Protein AF-F2UM99-F1 (afdb_monomer_lite)

InterPro domains:
  IPR019345 ARMET, C-terminal [PF10208] (37-73)
  IPR036361 SAP domain superfamily [G3DSA:1.10.720.30] (33-81)
  IPR036361 SAP domain superfamily [SSF68906] (34-75)

Radius of gyration: 34.89 Å; chains: 1; bounding box: 72×60×113 Å

Sequence (171 aa):
MMMLRLGAVACLVLVALLGAAAPAHGDAQAVRQLTREDLSHKRVSELRRFLEERGADCLGCVEKTHFVDRALEVQSWPLKPSTPKPKPSKQGDPDIDEMLKAFQQDQERKKKMHDMLRKQGINLGDQDDAQAKILESLQKMRKRPAKQDDSDSADRDRGSEDHEQHKHEEL

Structure (mmCIF, N/CA/C/O backbone):
data_AF-F2UM99-F1
#
_entry.id   AF-F2UM99-F1
#
loop_
_atom_site.group_PDB
_atom_site.id
_atom_site.type_symbol
_atom_site.label_atom_id
_atom_site.label_alt_id
_atom_site.label_comp_id
_atom_site.label_asym_id
_atom_site.label_entity_id
_atom_site.label_seq_id
_atom_site.pdbx_PDB_ins_code
_atom_site.Cartn_x
_atom_site.Cartn_y
_atom_site.Cartn_z
_atom_site.occupancy
_atom_site.B_iso_or_equiv
_atom_site.auth_seq_id
_atom_site.auth_comp_id
_atom_site.auth_asym_id
_atom_site.auth_atom_id
_atom_site.pdbx_PDB_model_num
ATOM 1 N N . MET A 1 1 ? 4.696 -31.529 76.237 1.00 41.78 1 MET A N 1
ATOM 2 C CA . MET A 1 1 ? 4.322 -32.060 74.909 1.00 41.78 1 MET A CA 1
ATOM 3 C C . MET A 1 1 ? 4.068 -30.878 73.989 1.00 41.78 1 MET A C 1
ATOM 5 O O . MET A 1 1 ? 3.135 -30.122 74.209 1.00 41.78 1 MET A O 1
ATOM 9 N N . MET A 1 2 ? 5.012 -30.647 73.078 1.00 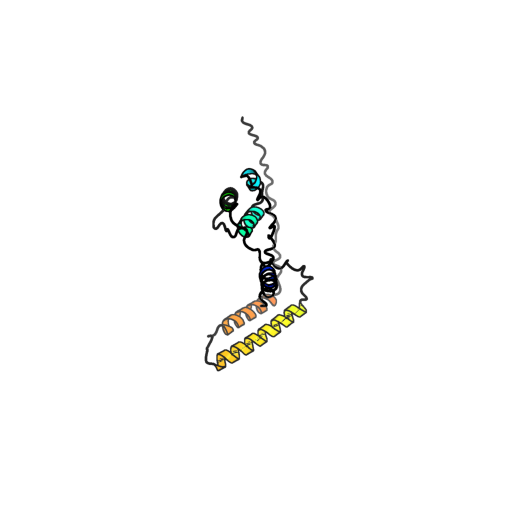46.59 2 MET A N 1
ATOM 10 C CA . MET A 1 2 ? 5.122 -29.478 72.207 1.00 46.59 2 MET A CA 1
ATOM 11 C C . MET A 1 2 ? 4.521 -29.801 70.840 1.00 46.59 2 MET A C 1
ATOM 13 O O . MET A 1 2 ? 5.120 -30.571 70.102 1.00 46.59 2 MET A O 1
ATOM 17 N N . MET A 1 3 ? 3.385 -29.210 70.480 1.00 51.88 3 MET A N 1
ATOM 18 C CA . MET A 1 3 ? 2.907 -29.187 69.093 1.00 51.88 3 MET A CA 1
ATOM 19 C C . MET A 1 3 ? 2.074 -27.934 68.877 1.00 51.88 3 MET A C 1
ATOM 21 O O . MET A 1 3 ? 0.877 -27.986 69.106 1.00 51.88 3 MET A O 1
ATOM 25 N N . LEU A 1 4 ? 2.689 -26.807 68.487 1.00 52.41 4 LEU A N 1
ATOM 26 C CA . LEU A 1 4 ? 1.930 -25.688 67.904 1.00 52.41 4 LEU A CA 1
ATOM 27 C C . LEU A 1 4 ? 2.785 -24.593 67.232 1.00 52.41 4 LEU A C 1
ATOM 29 O O . LEU A 1 4 ? 2.508 -23.419 67.435 1.00 52.41 4 LEU A O 1
ATOM 33 N N . ARG A 1 5 ? 3.839 -24.896 66.457 1.00 52.38 5 ARG A N 1
ATOM 34 C CA . ARG A 1 5 ? 4.587 -23.839 65.726 1.00 52.38 5 ARG A CA 1
ATOM 35 C C . ARG A 1 5 ? 5.180 -24.302 64.392 1.00 52.38 5 ARG A C 1
ATOM 37 O O . ARG A 1 5 ? 6.389 -24.279 64.227 1.00 52.38 5 ARG A O 1
ATOM 44 N N . LEU A 1 6 ? 4.349 -24.717 63.433 1.00 50.31 6 LEU A N 1
ATOM 45 C CA . LEU A 1 6 ? 4.807 -24.965 62.049 1.00 50.31 6 LEU A CA 1
ATOM 46 C C . LEU A 1 6 ? 3.778 -24.599 60.957 1.00 50.31 6 LEU A C 1
ATOM 48 O O . LEU A 1 6 ? 3.921 -25.010 59.813 1.00 50.31 6 LEU A O 1
ATOM 52 N N . GLY A 1 7 ? 2.745 -23.809 61.277 1.00 49.72 7 GLY A N 1
ATOM 53 C CA . GLY A 1 7 ? 1.610 -23.575 60.368 1.00 49.72 7 GLY A CA 1
ATOM 54 C C . GLY A 1 7 ? 1.523 -22.205 59.683 1.00 49.72 7 GLY A C 1
ATOM 55 O O . GLY A 1 7 ? 0.557 -21.977 58.969 1.00 49.72 7 GLY A O 1
ATOM 56 N N . ALA A 1 8 ? 2.461 -21.275 59.903 1.00 53.16 8 ALA A N 1
ATOM 57 C CA . ALA A 1 8 ? 2.268 -19.871 59.492 1.00 53.16 8 ALA A CA 1
ATOM 58 C C . ALA A 1 8 ? 3.142 -19.395 58.315 1.00 53.16 8 ALA A C 1
ATOM 60 O O . ALA A 1 8 ? 2.858 -18.353 57.734 1.00 53.16 8 ALA A O 1
ATOM 61 N N . VAL A 1 9 ? 4.189 -20.136 57.933 1.00 52.88 9 VAL A N 1
ATOM 62 C CA . VAL A 1 9 ? 5.165 -19.658 56.926 1.00 52.88 9 VAL A CA 1
ATOM 63 C C . VAL A 1 9 ? 4.833 -20.140 55.506 1.00 52.88 9 VAL A C 1
ATOM 65 O O . VAL A 1 9 ? 5.148 -19.462 54.534 1.00 52.88 9 VAL A O 1
ATOM 68 N N . ALA A 1 10 ? 4.110 -21.255 55.363 1.00 50.47 10 ALA A N 1
ATOM 69 C CA . ALA A 1 10 ? 3.767 -21.817 54.053 1.00 50.47 10 ALA A CA 1
ATOM 70 C C . ALA A 1 10 ? 2.683 -21.024 53.289 1.00 50.47 10 ALA A C 1
ATOM 72 O O . ALA A 1 10 ? 2.597 -21.131 52.070 1.00 50.47 10 ALA A O 1
ATOM 73 N N . CYS A 1 11 ? 1.886 -20.192 53.972 1.00 46.53 11 CYS A N 1
ATOM 74 C CA . CYS A 1 11 ? 0.812 -19.424 53.329 1.00 46.53 11 CYS A CA 1
ATOM 75 C C . CYS A 1 11 ? 1.294 -18.115 52.674 1.00 46.53 11 CYS A C 1
ATOM 77 O O . CYS A 1 11 ? 0.636 -17.608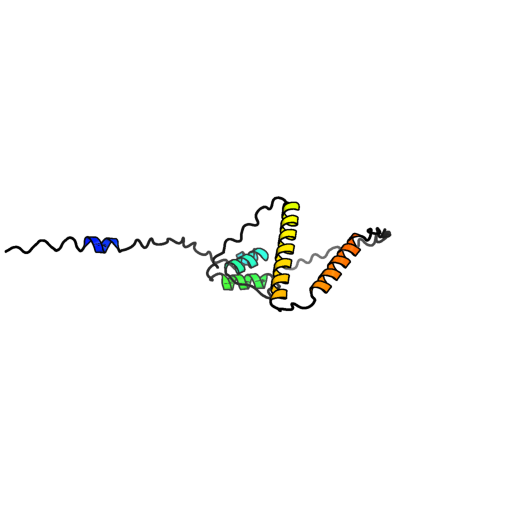 51.771 1.00 46.53 11 CYS A O 1
ATOM 79 N N . LEU A 1 12 ? 2.449 -17.570 53.080 1.00 50.06 12 LEU A N 1
ATOM 80 C CA . LEU A 1 12 ? 2.945 -16.290 52.549 1.00 50.06 12 LEU A CA 1
ATOM 81 C C . LEU A 1 12 ? 3.691 -16.422 51.213 1.00 50.06 12 LEU A C 1
ATOM 83 O O . LEU A 1 12 ? 3.753 -15.459 50.457 1.00 50.06 12 LEU A O 1
ATOM 87 N N . VAL A 1 13 ? 4.203 -17.610 50.877 1.00 53.62 13 VAL A N 1
ATOM 88 C CA . VAL A 1 13 ? 4.899 -17.840 49.595 1.00 53.62 13 VAL A CA 1
ATOM 89 C C . VAL A 1 13 ? 3.910 -18.091 48.446 1.00 53.62 13 VAL A C 1
ATOM 91 O O . VAL A 1 13 ? 4.203 -17.772 47.298 1.00 53.62 13 VAL A O 1
ATOM 94 N N . LEU A 1 14 ? 2.701 -18.581 48.741 1.00 50.09 14 LEU A N 1
ATOM 95 C CA . LEU A 1 14 ? 1.689 -18.891 47.722 1.00 50.09 14 LEU A CA 1
ATOM 96 C C . LEU A 1 14 ? 0.949 -17.647 47.193 1.00 50.09 14 LEU A C 1
ATOM 98 O O . LEU A 1 14 ? 0.440 -17.667 46.077 1.00 50.09 14 LEU A O 1
ATOM 102 N N . VAL A 1 15 ? 0.945 -16.538 47.943 1.00 53.53 15 VAL A N 1
ATOM 103 C CA . VAL A 1 15 ? 0.308 -15.271 47.525 1.00 53.53 15 VAL A CA 1
ATOM 104 C C . VAL A 1 15 ? 1.204 -14.459 46.574 1.00 53.53 15 VAL A C 1
ATOM 106 O O . VAL A 1 15 ? 0.697 -13.682 45.772 1.00 53.53 15 VAL A O 1
ATOM 109 N N . ALA A 1 16 ? 2.523 -14.683 46.575 1.00 54.50 16 ALA A N 1
ATOM 110 C CA . ALA A 1 16 ? 3.462 -13.960 45.708 1.00 54.50 16 ALA A CA 1
ATOM 111 C C . ALA A 1 16 ? 3.490 -14.454 44.244 1.00 54.50 16 ALA A C 1
ATOM 113 O O . ALA A 1 16 ? 4.086 -13.800 43.391 1.00 54.50 16 ALA A O 1
ATOM 114 N N . LEU A 1 17 ? 2.845 -15.589 43.939 1.00 52.81 17 LEU A N 1
ATOM 115 C CA . LEU A 1 17 ? 2.733 -16.149 42.583 1.00 52.81 17 LEU A CA 1
ATOM 116 C C . LEU A 1 17 ? 1.369 -15.902 41.920 1.00 52.81 17 LEU A C 1
ATOM 118 O O . LEU A 1 17 ? 1.183 -16.281 40.763 1.00 52.81 17 LEU A O 1
ATOM 122 N N . LEU A 1 18 ? 0.435 -15.213 42.591 1.00 53.81 18 LEU A N 1
ATOM 123 C CA . LEU A 1 18 ? -0.700 -14.588 41.908 1.00 53.81 18 LEU A CA 1
ATOM 124 C C . LEU A 1 18 ? -0.185 -13.325 41.217 1.00 53.81 18 LEU A C 1
ATOM 126 O O . LEU A 1 18 ? -0.291 -12.204 41.711 1.00 53.81 18 LEU A O 1
ATOM 130 N N . GLY A 1 19 ? 0.464 -13.569 40.079 1.00 54.94 19 GLY A N 1
ATOM 131 C CA . GLY A 1 19 ? 0.970 -12.553 39.184 1.00 54.94 19 GLY A CA 1
ATOM 132 C C . GLY A 1 19 ? -0.112 -11.527 38.890 1.00 54.94 19 GLY A C 1
ATOM 133 O O . GLY A 1 19 ? -1.266 -11.865 38.622 1.00 54.94 19 GLY A O 1
ATOM 134 N N . ALA A 1 20 ? 0.300 -10.267 38.956 1.00 54.06 20 ALA A N 1
ATOM 135 C CA . ALA A 1 20 ? -0.460 -9.121 38.514 1.00 54.06 20 ALA A CA 1
ATOM 136 C C . ALA A 1 20 ? -0.878 -9.317 37.047 1.00 54.06 20 ALA A C 1
ATOM 138 O O . ALA A 1 20 ? -0.179 -8.913 36.120 1.00 54.06 20 ALA A O 1
ATOM 139 N N . ALA A 1 21 ? -2.040 -9.933 36.834 1.00 53.41 21 ALA A N 1
ATOM 140 C CA . ALA A 1 21 ? -2.829 -9.738 35.637 1.00 53.41 21 ALA A CA 1
ATOM 141 C C . ALA A 1 21 ? -3.321 -8.294 35.707 1.00 53.41 21 ALA A C 1
ATOM 143 O O . ALA A 1 21 ? -4.417 -8.015 36.186 1.00 53.41 21 ALA A O 1
ATOM 144 N N . ALA A 1 22 ? -2.448 -7.359 35.323 1.00 54.03 22 ALA A N 1
ATOM 145 C CA . ALA A 1 22 ? -2.860 -6.000 35.053 1.00 54.03 22 ALA A CA 1
ATOM 146 C C . ALA A 1 22 ? -4.000 -6.113 34.033 1.00 54.03 22 ALA A C 1
ATOM 148 O O . ALA A 1 22 ? -3.763 -6.647 32.944 1.00 54.03 22 ALA A O 1
ATOM 149 N N . PRO A 1 23 ? -5.236 -5.697 34.365 1.00 47.97 23 PRO A N 1
ATOM 150 C CA . PRO A 1 23 ? -6.252 -5.537 33.350 1.00 47.97 23 PRO A CA 1
ATOM 151 C C . PRO A 1 23 ? -5.663 -4.530 32.374 1.00 47.97 23 PRO A C 1
ATOM 153 O O . PRO A 1 23 ? -5.497 -3.350 32.701 1.00 47.97 23 PRO A O 1
ATOM 156 N N . ALA A 1 24 ? -5.267 -5.023 31.202 1.00 55.34 24 ALA A N 1
ATOM 157 C CA . ALA A 1 24 ? -5.089 -4.188 30.043 1.00 55.34 24 ALA A CA 1
ATOM 158 C C . ALA A 1 24 ? -6.451 -3.527 29.854 1.00 55.34 24 ALA A C 1
ATOM 160 O O . ALA A 1 24 ? -7.366 -4.108 29.273 1.00 55.34 24 ALA A O 1
ATOM 161 N N . HIS A 1 25 ? -6.596 -2.335 30.429 1.00 46.44 25 HIS A N 1
ATOM 162 C CA . HIS A 1 25 ? -7.583 -1.357 30.033 1.00 46.44 25 HIS A CA 1
ATOM 163 C C . HIS A 1 25 ? -7.163 -0.974 28.617 1.00 46.44 25 HIS A C 1
ATOM 165 O O . HIS A 1 25 ? -6.560 0.066 28.385 1.00 46.44 25 HIS A O 1
ATOM 171 N N . GLY A 1 26 ? -7.363 -1.902 27.678 1.00 51.84 26 GLY A N 1
ATOM 172 C CA . GLY A 1 26 ? -7.479 -1.553 26.289 1.00 51.84 26 GLY A CA 1
ATOM 173 C C . GLY A 1 26 ? -8.649 -0.606 26.298 1.00 51.84 26 GLY A C 1
ATOM 174 O O . GLY A 1 26 ? -9.764 -1.037 26.594 1.00 51.84 26 GLY A O 1
ATOM 175 N N . ASP A 1 27 ? -8.351 0.679 26.126 1.00 49.66 27 ASP A N 1
ATOM 176 C CA . ASP A 1 27 ? -9.337 1.701 25.868 1.00 49.66 27 ASP A CA 1
ATOM 177 C C . ASP A 1 27 ? -10.286 1.104 24.842 1.00 49.66 27 ASP A C 1
ATOM 179 O O . ASP A 1 27 ? -9.952 0.967 23.661 1.00 49.66 27 ASP A O 1
ATOM 183 N N . ALA A 1 28 ? -11.446 0.655 25.319 1.00 53.47 28 ALA A N 1
ATOM 184 C CA . ALA A 1 28 ? -12.551 0.276 24.482 1.00 53.47 28 ALA A CA 1
ATOM 185 C C . ALA A 1 28 ? -13.015 1.601 23.889 1.00 53.47 28 ALA A C 1
ATOM 187 O O . ALA A 1 28 ? -13.979 2.209 24.351 1.00 53.47 28 ALA A O 1
ATOM 188 N N . GLN A 1 29 ? -12.255 2.104 22.910 1.00 56.78 29 GLN A N 1
ATOM 189 C CA . GLN A 1 29 ? -12.719 3.096 21.975 1.00 56.78 29 GLN A CA 1
ATOM 190 C C . GLN A 1 29 ? -13.986 2.479 21.427 1.00 56.78 29 GLN A C 1
ATOM 192 O O . GLN A 1 29 ? -13.928 1.532 20.643 1.00 56.78 29 GLN A O 1
ATOM 197 N N . ALA A 1 30 ? -15.122 2.952 21.939 1.00 62.91 30 ALA A N 1
ATOM 198 C CA . ALA A 1 30 ? -16.424 2.617 21.420 1.00 62.91 30 ALA A CA 1
ATOM 199 C C . ALA A 1 30 ? -16.317 2.847 19.917 1.00 62.91 30 ALA A C 1
ATOM 201 O O . ALA A 1 30 ? -16.181 3.990 19.470 1.00 62.91 30 ALA A O 1
ATOM 202 N N . VAL A 1 31 ? -16.235 1.746 19.166 1.00 70.25 31 VAL A N 1
ATOM 203 C CA . VAL A 1 31 ? -16.084 1.775 17.720 1.00 70.25 31 VAL A CA 1
ATOM 204 C C . VAL A 1 31 ? -17.359 2.434 17.243 1.00 70.25 31 VAL A C 1
ATOM 206 O O . VAL A 1 31 ? -18.417 1.806 17.225 1.00 70.25 31 VAL A O 1
ATOM 209 N N . ARG A 1 32 ? -17.285 3.741 16.976 1.00 84.56 32 ARG A N 1
ATOM 210 C CA . ARG A 1 32 ? -18.407 4.490 16.430 1.00 84.56 32 ARG A CA 1
ATOM 211 C C . ARG A 1 32 ? -18.746 3.802 15.122 1.00 84.56 32 ARG A C 1
ATOM 213 O O . ARG A 1 32 ? -17.941 3.828 14.192 1.00 84.56 32 ARG A O 1
ATOM 220 N N . GLN A 1 33 ? -19.890 3.125 15.101 1.00 92.25 33 GLN A N 1
ATOM 221 C CA . GLN A 1 33 ? -20.410 2.553 13.873 1.00 92.25 33 GLN A CA 1
ATOM 222 C C . GLN A 1 33 ? -20.653 3.717 12.923 1.00 92.25 33 GLN A C 1
ATOM 224 O O . GLN A 1 33 ? -21.328 4.683 13.280 1.00 92.25 33 GLN A O 1
ATOM 229 N N . LEU A 1 34 ? -20.010 3.658 11.763 1.00 95.25 34 LEU A N 1
ATOM 230 C CA . LEU A 1 34 ? -20.140 4.690 10.751 1.00 95.25 34 LEU A CA 1
ATOM 231 C C . LEU A 1 34 ? -21.438 4.430 9.997 1.00 95.25 34 LEU A C 1
ATOM 233 O O . LEU A 1 34 ? -21.745 3.291 9.640 1.00 95.25 34 LEU A O 1
ATOM 237 N N . THR A 1 35 ? -22.202 5.490 9.767 1.00 97.56 35 THR A N 1
ATOM 238 C CA . THR A 1 35 ? -23.396 5.399 8.929 1.00 97.56 35 THR A CA 1
ATOM 239 C C . THR A 1 35 ? -23.002 5.322 7.454 1.00 97.56 35 THR A C 1
ATOM 241 O O . THR A 1 35 ? -21.855 5.590 7.067 1.00 97.56 35 THR A O 1
ATOM 244 N N . ARG A 1 36 ? -23.955 4.944 6.596 1.00 97.88 36 ARG A N 1
ATOM 245 C CA . ARG A 1 36 ? -23.730 4.923 5.146 1.00 97.88 36 ARG A CA 1
ATOM 246 C C . ARG A 1 36 ? -23.423 6.326 4.635 1.00 97.88 36 ARG A C 1
ATOM 248 O O . ARG A 1 36 ? -22.557 6.492 3.780 1.00 97.88 36 ARG A O 1
ATOM 255 N N . GLU A 1 37 ? -24.094 7.321 5.199 1.00 98.00 37 GLU A N 1
ATOM 256 C CA . GLU A 1 37 ? -23.941 8.737 4.898 1.00 98.00 37 GLU A CA 1
ATOM 257 C C . GLU A 1 37 ? -22.517 9.200 5.226 1.00 98.00 37 GLU A C 1
ATOM 259 O O . GLU A 1 37 ? -21.852 9.789 4.370 1.00 98.00 37 GLU A O 1
ATOM 264 N N . ASP A 1 38 ? -21.990 8.833 6.400 1.00 97.50 38 ASP A N 1
ATOM 265 C CA . ASP A 1 38 ? -20.613 9.153 6.798 1.00 97.50 38 ASP A CA 1
ATOM 266 C C . ASP A 1 38 ? -19.580 8.578 5.821 1.00 97.50 38 ASP A C 1
ATOM 268 O O . ASP A 1 38 ? -18.614 9.248 5.444 1.00 97.50 38 ASP A O 1
ATOM 272 N N . LEU A 1 39 ? -19.776 7.327 5.397 1.00 97.94 39 LEU A N 1
ATOM 273 C CA . LEU A 1 39 ? -18.894 6.655 4.443 1.00 97.94 39 LEU A CA 1
ATOM 274 C C . LEU A 1 39 ? -19.040 7.237 3.031 1.00 97.94 39 LEU A C 1
ATOM 276 O O . LEU A 1 39 ? -18.048 7.365 2.312 1.00 97.94 39 LEU A O 1
ATOM 280 N N . SER A 1 40 ? -20.246 7.659 2.647 1.00 98.19 40 SER A N 1
ATOM 281 C CA . SER A 1 40 ? -20.518 8.294 1.355 1.00 98.19 40 SER A CA 1
ATOM 282 C C . SER A 1 40 ? -19.822 9.647 1.200 1.00 98.19 40 SER A C 1
ATOM 284 O O . SER A 1 40 ? -19.471 10.027 0.082 1.00 98.19 40 SER A O 1
ATOM 286 N N . HIS A 1 41 ? -19.539 10.349 2.299 1.00 98.25 41 HIS A N 1
ATOM 287 C CA . HIS A 1 41 ? -18.801 11.612 2.282 1.00 98.25 41 HIS A CA 1
ATOM 288 C C . HIS A 1 41 ? -17.280 11.432 2.179 1.00 98.25 41 HIS A C 1
ATOM 290 O O . HIS A 1 41 ? -16.581 12.355 1.758 1.00 98.25 41 HIS A O 1
ATOM 296 N N . LYS A 1 42 ? -16.745 10.244 2.489 1.00 97.62 42 LYS A N 1
ATOM 297 C CA . LYS A 1 42 ? -15.302 9.969 2.395 1.00 97.62 42 LYS A CA 1
ATOM 298 C C . LYS A 1 42 ? -14.820 9.908 0.949 1.00 97.62 42 LYS A C 1
ATOM 300 O O . LYS A 1 42 ? -15.567 9.572 0.024 1.00 97.62 42 LYS A O 1
ATOM 305 N N . ARG A 1 43 ? -13.543 10.215 0.728 1.00 98.19 43 ARG A N 1
ATOM 306 C CA . ARG A 1 43 ? -12.894 10.016 -0.579 1.00 98.19 43 ARG A CA 1
ATOM 307 C C . ARG A 1 43 ? -12.648 8.526 -0.823 1.00 98.19 43 ARG A C 1
ATOM 309 O O . ARG A 1 43 ? -12.445 7.759 0.112 1.00 98.19 43 ARG A O 1
ATOM 316 N N . VAL A 1 44 ? -12.580 8.111 -2.091 1.00 97.38 44 VAL A N 1
ATOM 317 C CA . VAL A 1 44 ? -12.293 6.706 -2.455 1.00 97.38 44 VAL A CA 1
ATOM 318 C C . VAL A 1 44 ? -10.956 6.229 -1.869 1.00 97.38 44 VAL A C 1
ATOM 320 O O . VAL A 1 44 ? -10.850 5.085 -1.439 1.00 97.38 44 VAL A O 1
ATOM 323 N N . SER A 1 45 ? -9.943 7.098 -1.791 1.00 96.94 45 SER A N 1
ATOM 324 C CA . SER A 1 45 ? -8.657 6.781 -1.152 1.00 96.94 45 SER A CA 1
ATOM 325 C C . SER A 1 45 ? -8.785 6.505 0.350 1.00 96.94 45 SER A C 1
ATOM 327 O O . SER A 1 45 ? -8.135 5.598 0.863 1.00 96.94 45 SER A O 1
ATOM 329 N N . GLU A 1 46 ? -9.645 7.245 1.050 1.00 97.50 46 GLU A N 1
ATOM 330 C CA . GLU A 1 46 ? -9.922 7.039 2.474 1.00 97.50 46 GLU A CA 1
ATOM 331 C C . GLU A 1 46 ? -10.718 5.755 2.703 1.00 97.50 46 GLU A C 1
ATOM 333 O O . GLU A 1 46 ? -10.421 5.020 3.639 1.00 97.50 46 GLU A O 1
ATOM 338 N N . LEU A 1 47 ? -11.678 5.449 1.823 1.00 98.00 47 LEU A N 1
ATOM 339 C CA . LEU A 1 47 ? -12.414 4.184 1.853 1.00 98.00 47 LEU A CA 1
ATOM 340 C C . LEU A 1 47 ? -11.473 2.994 1.629 1.00 98.00 47 LEU A C 1
ATOM 342 O O . LEU A 1 47 ? -11.514 2.033 2.386 1.00 98.00 47 LEU A O 1
ATOM 346 N N . ARG A 1 48 ? -10.557 3.074 0.655 1.00 97.25 48 ARG A N 1
ATOM 347 C CA . ARG A 1 48 ? -9.531 2.038 0.435 1.00 97.25 48 ARG A CA 1
ATOM 348 C C . ARG A 1 48 ? -8.636 1.849 1.654 1.00 97.25 48 ARG A C 1
ATOM 350 O O . ARG A 1 48 ? -8.380 0.717 2.041 1.00 97.25 48 ARG A O 1
ATOM 357 N N . ARG A 1 49 ? -8.201 2.943 2.282 1.00 95.75 49 ARG A N 1
ATOM 358 C CA . ARG A 1 49 ? -7.407 2.884 3.512 1.00 95.75 49 ARG A CA 1
ATOM 359 C C . ARG A 1 49 ? -8.188 2.249 4.666 1.00 95.75 49 ARG A C 1
ATOM 361 O O . ARG A 1 49 ? -7.629 1.432 5.384 1.00 95.75 49 ARG A O 1
ATOM 368 N N . PHE A 1 50 ? -9.469 2.584 4.822 1.00 95.81 50 PHE A N 1
ATOM 369 C CA . PHE A 1 50 ? -10.339 1.972 5.829 1.00 95.81 50 PHE A CA 1
ATOM 370 C C . PHE A 1 50 ? -10.461 0.454 5.635 1.00 95.81 50 PHE A C 1
ATOM 372 O O . PHE A 1 50 ? -10.395 -0.299 6.606 1.00 95.81 50 PHE A O 1
ATOM 379 N N . LEU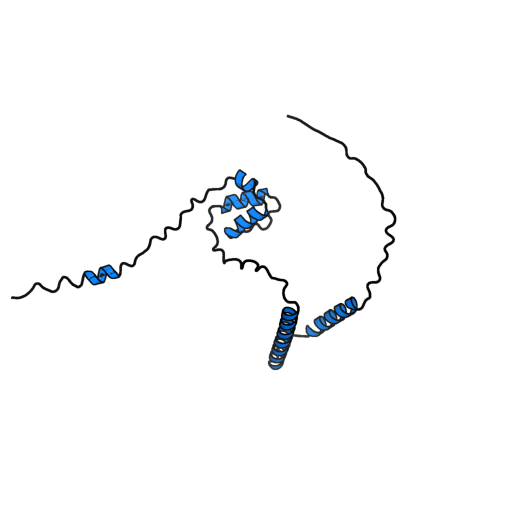 A 1 51 ? -10.599 0.001 4.385 1.00 97.19 51 LEU A N 1
ATOM 380 C CA . LEU A 1 51 ? -10.601 -1.423 4.047 1.00 97.19 51 LEU A CA 1
ATOM 38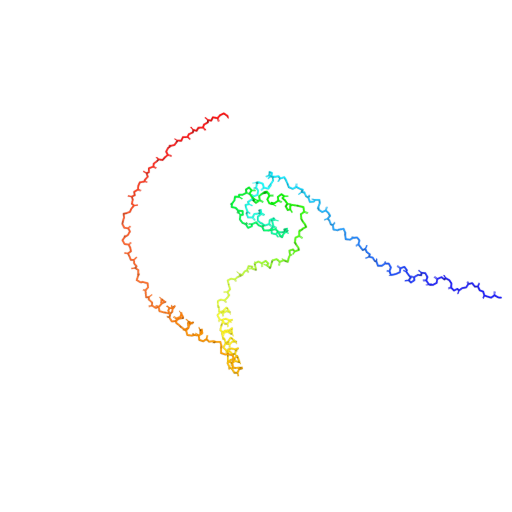1 C C . LEU A 1 51 ? -9.237 -2.074 4.362 1.00 97.19 51 LEU A C 1
ATOM 383 O O . LEU A 1 51 ? -9.199 -3.101 5.039 1.00 97.19 51 LEU A O 1
ATOM 387 N N . GLU A 1 52 ? -8.124 -1.436 3.978 1.00 95.69 52 GLU A N 1
ATOM 388 C CA . GLU A 1 52 ? -6.754 -1.928 4.219 1.00 95.69 52 GLU A CA 1
ATOM 389 C C . GLU A 1 52 ? -6.442 -2.077 5.720 1.00 95.69 52 GLU A C 1
ATOM 391 O O . GLU A 1 52 ? -5.887 -3.092 6.148 1.00 95.69 52 GLU A O 1
ATOM 396 N N . GLU A 1 53 ? -6.841 -1.098 6.540 1.00 94.62 53 GLU A N 1
ATOM 397 C CA . GLU A 1 53 ? -6.679 -1.120 8.002 1.00 94.62 53 GLU A CA 1
ATOM 398 C C . GLU A 1 53 ? -7.414 -2.304 8.649 1.00 94.62 53 GLU A C 1
ATOM 400 O O . GLU A 1 53 ? -7.005 -2.789 9.703 1.00 94.62 53 GLU A O 1
ATOM 405 N N . ARG A 1 54 ? -8.458 -2.821 7.995 1.00 96.00 54 ARG A N 1
ATOM 406 C CA . ARG A 1 54 ? -9.218 -4.008 8.417 1.00 96.00 54 ARG A CA 1
ATOM 407 C C . ARG A 1 54 ? -8.841 -5.276 7.651 1.00 96.00 54 ARG A C 1
ATOM 409 O O . ARG A 1 54 ? -9.474 -6.313 7.828 1.00 96.00 54 ARG A O 1
ATOM 416 N N . GLY A 1 55 ? -7.804 -5.213 6.814 1.00 96.00 55 GLY A N 1
ATOM 417 C CA . GLY A 1 55 ? -7.325 -6.345 6.023 1.00 96.00 55 GLY A CA 1
ATOM 418 C C . GLY A 1 55 ? -8.291 -6.803 4.930 1.00 96.00 55 GLY A C 1
ATOM 419 O O . GLY A 1 55 ? -8.200 -7.949 4.494 1.00 96.00 55 GLY A O 1
ATOM 420 N N . ALA A 1 56 ? -9.209 -5.939 4.504 1.00 97.50 56 ALA A N 1
ATOM 421 C CA . ALA A 1 56 ? -10.103 -6.193 3.390 1.00 97.50 56 ALA A CA 1
ATOM 422 C C . ALA A 1 56 ? -9.603 -5.465 2.140 1.00 97.50 56 ALA A C 1
ATOM 424 O O . ALA A 1 56 ? -9.216 -4.303 2.198 1.00 97.50 56 ALA A O 1
ATOM 425 N N . ASP A 1 57 ? -9.694 -6.135 0.997 1.00 95.25 57 ASP A N 1
ATOM 426 C CA . ASP A 1 57 ? -9.497 -5.524 -0.313 1.00 95.25 57 ASP A CA 1
ATOM 427 C C . ASP A 1 57 ? -10.819 -5.534 -1.087 1.00 95.25 57 ASP A C 1
ATOM 429 O O . ASP A 1 57 ? -11.708 -6.352 -0.822 1.00 95.25 57 ASP A O 1
ATOM 433 N N . CYS A 1 58 ? -10.951 -4.637 -2.066 1.00 96.00 58 CYS A N 1
ATOM 434 C CA . CYS A 1 58 ? -12.023 -4.719 -3.053 1.00 96.00 58 CYS A CA 1
ATOM 435 C C . CYS A 1 58 ? -11.460 -4.860 -4.470 1.00 96.00 58 CYS A C 1
ATOM 437 O O . CYS A 1 58 ? -11.142 -3.872 -5.139 1.00 96.00 58 CYS A O 1
ATOM 439 N N . LEU A 1 59 ? -11.346 -6.108 -4.927 1.00 93.81 59 LEU A N 1
ATOM 440 C CA . LEU A 1 59 ? -10.926 -6.453 -6.282 1.00 93.81 59 LEU A CA 1
ATOM 441 C C . LEU A 1 59 ? -12.137 -6.329 -7.216 1.00 93.81 59 LEU A C 1
ATOM 443 O O . LEU A 1 59 ? -13.019 -7.179 -7.203 1.00 93.81 59 LEU A O 1
ATOM 447 N N . GLY A 1 60 ? -12.200 -5.245 -7.991 1.00 94.62 60 GLY A N 1
ATOM 448 C CA . GLY A 1 60 ? -13.297 -4.997 -8.938 1.00 94.62 60 GLY A CA 1
ATOM 449 C C . GLY A 1 60 ? -14.316 -3.938 -8.508 1.00 94.62 60 GLY A C 1
ATOM 450 O O . GLY A 1 60 ? -15.294 -3.720 -9.217 1.00 94.62 60 GLY A O 1
ATOM 451 N N . CYS A 1 61 ? -14.096 -3.227 -7.396 1.00 97.44 61 CYS A N 1
ATOM 452 C CA . CYS A 1 61 ? -14.850 -2.002 -7.121 1.00 97.44 61 CYS A CA 1
ATOM 453 C C . CYS A 1 61 ? -14.470 -0.919 -8.149 1.00 97.44 61 CYS A C 1
ATOM 455 O O . CYS A 1 61 ? -13.371 -0.359 -8.082 1.00 97.44 61 CYS A O 1
ATOM 457 N N . VAL A 1 62 ? -15.375 -0.622 -9.085 1.00 97.06 62 VAL A N 1
ATOM 458 C CA . VAL A 1 62 ? -15.224 0.474 -10.060 1.00 97.06 62 VAL A CA 1
ATOM 459 C C . VAL A 1 62 ? -15.879 1.750 -9.531 1.00 97.06 62 VAL A C 1
ATOM 461 O O . VAL A 1 62 ? -15.287 2.827 -9.586 1.00 97.06 62 VAL A O 1
ATOM 464 N N . GLU A 1 63 ? -17.068 1.622 -8.945 1.00 98.25 63 GLU A N 1
ATOM 465 C CA . GLU A 1 63 ? -17.853 2.747 -8.446 1.00 98.25 63 GLU A CA 1
ATOM 466 C C . GLU A 1 63 ? -17.636 2.998 -6.950 1.00 98.25 63 GLU A C 1
ATOM 468 O O . GLU A 1 63 ? -17.343 2.087 -6.171 1.00 98.25 63 GLU A O 1
ATOM 473 N N . LYS A 1 64 ? -17.817 4.253 -6.518 1.00 98.19 64 LYS A N 1
ATOM 474 C CA . LYS A 1 64 ? -17.681 4.656 -5.107 1.00 98.19 64 LYS A CA 1
ATOM 475 C C . LYS A 1 64 ? -18.660 3.915 -4.190 1.00 98.19 64 LYS A C 1
ATOM 477 O O . LYS A 1 64 ? -18.291 3.559 -3.075 1.00 98.19 64 LYS A O 1
ATOM 482 N N . THR A 1 65 ? -19.876 3.678 -4.667 1.00 98.31 65 THR A N 1
ATOM 483 C CA . THR A 1 65 ? -20.938 2.923 -3.983 1.00 98.31 65 THR A CA 1
ATOM 484 C C . THR A 1 65 ? -20.452 1.543 -3.544 1.00 98.31 65 THR A C 1
ATOM 486 O O . THR A 1 65 ? -20.611 1.192 -2.380 1.00 98.31 65 THR A O 1
ATOM 489 N N . HIS A 1 66 ? -19.718 0.831 -4.406 1.00 98.50 66 HIS A N 1
ATOM 490 C CA . HIS A 1 66 ? -19.174 -0.492 -4.091 1.00 98.50 66 HIS A CA 1
ATOM 491 C C . HIS A 1 66 ? -18.168 -0.435 -2.925 1.00 98.50 66 HIS A C 1
ATOM 493 O O . HIS A 1 66 ? -18.144 -1.323 -2.075 1.00 98.50 66 HIS A O 1
ATOM 499 N N . PHE A 1 67 ? -17.352 0.626 -2.844 1.00 98.44 67 PHE A N 1
ATOM 500 C CA . PHE A 1 67 ? -16.437 0.827 -1.712 1.00 98.44 67 PHE A CA 1
ATOM 501 C C . PHE A 1 67 ? -17.181 1.135 -0.410 1.00 98.44 67 PHE A C 1
ATOM 503 O O . PHE A 1 67 ? -16.747 0.688 0.649 1.00 98.44 67 PHE A O 1
ATOM 510 N N . VAL A 1 68 ? -18.273 1.903 -0.476 1.00 98.44 68 VAL A N 1
ATOM 511 C CA . VAL A 1 68 ? -19.108 2.233 0.691 1.00 98.44 68 VAL A CA 1
ATOM 512 C C . VAL A 1 68 ? -19.797 0.983 1.226 1.00 98.44 68 VAL A C 1
ATOM 514 O O . VAL A 1 68 ? -19.714 0.716 2.423 1.00 98.44 68 VAL A O 1
ATOM 517 N N . ASP A 1 69 ? -20.410 0.192 0.348 1.00 98.31 69 ASP A N 1
ATOM 518 C CA . ASP A 1 69 ? -21.101 -1.039 0.733 1.00 98.31 69 ASP A CA 1
ATOM 519 C C . ASP A 1 69 ? -20.104 -2.045 1.331 1.00 98.31 69 ASP A C 1
ATOM 521 O O . ASP A 1 69 ? -20.321 -2.568 2.425 1.00 98.31 69 ASP A O 1
ATOM 525 N N . ARG A 1 70 ? -18.924 -2.199 0.712 1.00 98.25 70 ARG A N 1
ATOM 526 C CA . ARG A 1 70 ? -17.859 -3.042 1.267 1.00 98.25 70 ARG A CA 1
ATOM 527 C C . ARG A 1 70 ? -17.342 -2.537 2.615 1.00 98.25 70 ARG A C 1
ATOM 529 O O . ARG A 1 70 ? -17.044 -3.343 3.492 1.00 98.25 70 ARG A O 1
ATOM 536 N N . ALA A 1 71 ? -17.224 -1.222 2.800 1.00 97.81 71 ALA A N 1
ATOM 537 C CA . ALA A 1 71 ? -16.799 -0.637 4.070 1.00 97.81 71 ALA A CA 1
ATOM 538 C C . ALA A 1 71 ? -17.824 -0.884 5.189 1.00 97.81 71 ALA A C 1
ATOM 540 O O . ALA A 1 71 ? -17.419 -1.180 6.313 1.00 97.81 71 ALA A O 1
ATOM 541 N N . LEU A 1 72 ? -19.125 -0.828 4.883 1.00 97.94 72 LEU A N 1
ATOM 542 C CA . LEU A 1 72 ? -20.193 -1.181 5.824 1.00 97.94 72 LEU A CA 1
ATOM 543 C C . LEU A 1 72 ? -20.128 -2.654 6.241 1.00 97.94 72 LEU A C 1
ATOM 545 O O . LEU A 1 72 ? -20.261 -2.949 7.426 1.00 97.94 72 LEU A O 1
ATOM 549 N N . GLU A 1 73 ? -19.870 -3.569 5.304 1.00 97.75 73 GLU A N 1
ATOM 550 C CA . GLU A 1 73 ? -19.734 -5.004 5.599 1.00 97.75 73 GLU A CA 1
ATOM 551 C C . GLU A 1 73 ? -18.586 -5.297 6.574 1.00 97.75 73 GLU A C 1
ATOM 553 O O . GLU A 1 73 ? -18.723 -6.122 7.479 1.00 97.75 73 GLU A O 1
ATOM 558 N N . VAL A 1 74 ? -17.445 -4.621 6.401 1.00 97.38 74 VAL A N 1
ATOM 559 C CA . VAL A 1 74 ? -16.230 -4.910 7.177 1.00 97.38 74 VAL A CA 1
ATOM 560 C C . VAL A 1 74 ? -16.068 -4.024 8.412 1.00 97.38 74 VAL A C 1
ATOM 562 O O . VAL A 1 74 ? -15.116 -4.212 9.163 1.00 97.38 74 VAL A O 1
ATOM 565 N N . GLN A 1 75 ? -16.974 -3.078 8.692 1.00 96.19 75 GLN A N 1
ATOM 566 C CA . GLN A 1 75 ? -16.806 -2.134 9.812 1.00 96.19 75 GLN A CA 1
ATOM 567 C C . GLN A 1 75 ? -16.808 -2.778 11.211 1.00 96.19 75 GLN A C 1
ATOM 569 O O . GLN A 1 75 ? -16.473 -2.123 12.203 1.00 96.19 75 GLN A O 1
ATOM 574 N N . SER A 1 76 ? -17.204 -4.042 11.321 1.00 95.31 76 SER A N 1
ATOM 575 C CA . SER A 1 76 ? -17.153 -4.822 12.560 1.00 95.31 76 SER A CA 1
ATOM 576 C C . SER A 1 76 ? -15.873 -5.657 12.692 1.00 95.31 76 SER A C 1
ATOM 578 O O . SER A 1 76 ? -15.610 -6.196 13.763 1.00 95.31 76 SER A O 1
ATOM 580 N N . TRP A 1 77 ? -15.059 -5.760 11.636 1.00 94.94 77 TRP A N 1
ATOM 581 C CA . TRP A 1 77 ? -13.873 -6.619 11.615 1.00 94.94 77 TRP A CA 1
ATOM 582 C C . TRP A 1 77 ? -12.747 -6.046 12.483 1.00 94.94 77 TRP A C 1
ATOM 584 O O . TRP A 1 77 ? -12.581 -4.827 12.535 1.00 94.94 77 TRP A O 1
ATOM 594 N N . PRO A 1 78 ? -11.933 -6.878 13.150 1.00 93.62 78 PRO A N 1
ATOM 595 C CA . PRO A 1 78 ? -10.805 -6.382 13.929 1.00 93.62 78 PRO A CA 1
ATOM 596 C C . PRO A 1 78 ? -9.803 -5.636 13.038 1.00 93.62 78 PRO A C 1
ATOM 598 O O . PRO A 1 78 ? -9.578 -6.003 11.884 1.00 93.62 78 PRO A O 1
ATOM 601 N N . LEU A 1 79 ? -9.183 -4.588 13.585 1.00 93.44 79 LEU A N 1
ATOM 602 C CA . LEU A 1 79 ? -8.102 -3.889 12.894 1.00 93.44 79 LEU A CA 1
ATOM 603 C C . LEU A 1 79 ? -6.927 -4.848 12.697 1.00 93.44 79 LEU A C 1
ATOM 605 O O . LEU A 1 79 ? -6.491 -5.525 13.633 1.00 93.44 79 LEU A O 1
ATOM 609 N N . LYS A 1 80 ? -6.391 -4.881 11.479 1.00 94.00 80 LYS A N 1
ATOM 610 C CA . LYS A 1 80 ? -5.146 -5.583 11.195 1.00 94.00 80 LYS A CA 1
ATOM 611 C C . LYS A 1 80 ? -4.035 -4.876 11.979 1.00 94.00 80 LYS A C 1
ATOM 613 O O . LYS A 1 80 ? -3.967 -3.646 11.932 1.00 94.00 80 LYS A O 1
ATOM 618 N N . PRO A 1 81 ? -3.149 -5.604 12.684 1.00 88.19 81 PRO A N 1
ATOM 619 C CA . PRO A 1 81 ? -1.999 -4.993 13.332 1.00 88.19 81 PRO A CA 1
ATOM 620 C C . PRO A 1 81 ? -1.154 -4.315 12.255 1.00 88.19 81 PRO A C 1
ATOM 622 O O . PRO A 1 81 ? -0.469 -4.966 11.465 1.00 88.19 81 PRO A O 1
ATOM 625 N N . SER A 1 82 ? -1.268 -2.990 12.184 1.00 81.56 82 SER A N 1
ATOM 626 C CA . SER A 1 82 ? -0.475 -2.161 11.293 1.00 81.56 82 SER A CA 1
ATOM 627 C C . SER A 1 82 ? 0.974 -2.312 11.735 1.00 81.56 82 SER A C 1
ATOM 629 O O . SER A 1 82 ? 1.401 -1.675 12.699 1.00 81.56 82 SER A O 1
ATOM 631 N N . THR A 1 83 ? 1.754 -3.126 11.021 1.00 78.25 83 THR A N 1
ATOM 632 C CA . THR A 1 83 ? 3.207 -2.963 11.038 1.00 78.25 83 THR A CA 1
ATOM 633 C C . THR A 1 83 ? 3.456 -1.505 10.678 1.00 78.25 83 THR A C 1
ATOM 635 O O . THR A 1 83 ? 2.936 -1.088 9.637 1.00 78.25 83 THR A O 1
ATOM 638 N N . PRO A 1 84 ? 4.148 -0.714 11.519 1.00 75.94 84 PRO A N 1
ATOM 639 C CA . PRO A 1 84 ? 4.375 0.693 11.239 1.00 75.94 84 PRO A CA 1
ATOM 640 C C . PRO A 1 84 ? 4.948 0.780 9.830 1.00 75.94 84 PRO A C 1
ATOM 642 O O . PRO A 1 84 ? 6.079 0.343 9.613 1.00 75.94 84 PRO A O 1
ATOM 645 N N . LYS A 1 85 ? 4.152 1.252 8.853 1.00 67.50 85 LYS A N 1
ATOM 646 C CA . LYS A 1 85 ? 4.686 1.532 7.520 1.00 67.50 85 LYS A CA 1
ATOM 647 C C . LYS A 1 85 ? 5.854 2.470 7.807 1.00 67.50 85 LYS A C 1
ATOM 649 O O . LYS A 1 85 ? 5.600 3.496 8.452 1.00 67.50 85 LYS A O 1
ATOM 654 N N . PRO A 1 86 ? 7.106 2.100 7.468 1.00 65.81 86 PRO A N 1
ATOM 655 C CA . PRO A 1 86 ? 8.233 2.984 7.695 1.00 65.81 86 PRO A CA 1
ATOM 656 C C . PRO A 1 86 ? 7.818 4.300 7.064 1.00 65.81 86 PRO A C 1
ATOM 658 O O . PRO A 1 86 ? 7.485 4.333 5.875 1.00 65.81 86 PRO A O 1
ATOM 661 N N . LYS A 1 87 ? 7.666 5.341 7.901 1.00 62.06 87 LYS A N 1
ATOM 662 C CA . LYS A 1 87 ? 7.309 6.673 7.413 1.00 62.06 87 LYS A CA 1
ATOM 663 C C . LYS A 1 87 ? 8.252 6.903 6.243 1.00 62.06 87 LYS A C 1
ATOM 665 O O . LYS A 1 87 ? 9.435 6.625 6.447 1.00 62.06 87 LYS A O 1
ATOM 670 N N . PRO A 1 88 ? 7.769 7.310 5.055 1.00 62.12 88 PRO A N 1
ATOM 671 C CA . PRO A 1 88 ? 8.671 7.691 3.989 1.00 62.12 88 PRO A CA 1
ATOM 672 C C . PRO A 1 88 ? 9.563 8.747 4.618 1.00 62.12 88 PRO A C 1
ATOM 674 O O . PRO A 1 88 ? 9.107 9.846 4.951 1.00 62.12 88 PRO A O 1
ATOM 677 N N . SER A 1 89 ? 10.784 8.333 4.957 1.00 64.44 89 SER A N 1
ATOM 678 C CA . SER A 1 89 ? 11.794 9.209 5.499 1.00 64.44 89 SER A CA 1
ATOM 679 C C . SER A 1 89 ? 11.802 10.352 4.513 1.00 64.44 89 SER A C 1
ATOM 681 O O . SER A 1 89 ? 11.807 10.096 3.308 1.00 64.44 89 SER A O 1
ATOM 683 N N . LYS A 1 90 ? 11.694 11.591 4.994 1.00 56.84 90 LYS A N 1
ATOM 684 C CA . LYS A 1 90 ? 12.021 12.743 4.164 1.00 56.84 90 LYS A CA 1
ATOM 685 C C . LYS A 1 90 ? 13.455 12.494 3.710 1.00 56.84 90 LYS A C 1
ATOM 687 O O . LYS A 1 90 ? 14.389 12.763 4.456 1.00 56.84 90 LYS A O 1
ATOM 692 N N . GLN A 1 91 ? 13.600 11.837 2.568 1.00 48.66 91 GLN A N 1
ATOM 693 C CA . GLN A 1 91 ? 14.846 11.686 1.868 1.00 48.66 91 GLN A CA 1
ATOM 694 C C . GLN A 1 91 ? 15.160 13.124 1.497 1.00 48.66 91 GLN A C 1
ATOM 696 O O . GLN A 1 91 ? 14.520 13.703 0.623 1.00 48.66 91 GLN A O 1
ATOM 701 N N . GLY A 1 92 ? 16.079 13.727 2.257 1.00 62.44 92 GLY A N 1
ATOM 702 C CA . GLY A 1 92 ? 16.966 14.697 1.639 1.00 62.44 92 GLY A CA 1
ATOM 703 C C . GLY A 1 92 ? 17.499 14.045 0.370 1.00 62.44 92 GLY A C 1
ATOM 704 O O . GLY A 1 92 ? 17.656 12.818 0.358 1.00 62.44 92 GLY A O 1
ATOM 705 N N . ASP A 1 93 ? 17.633 14.843 -0.687 1.00 58.34 93 ASP A N 1
ATOM 706 C CA . ASP A 1 93 ? 18.015 14.377 -2.015 1.00 58.34 93 ASP A CA 1
ATOM 707 C C . ASP A 1 93 ? 19.037 13.245 -1.889 1.00 58.34 93 ASP A C 1
ATOM 709 O O . ASP A 1 93 ? 20.085 13.455 -1.270 1.00 58.34 93 ASP A O 1
ATOM 713 N N . PRO A 1 94 ? 18.690 12.018 -2.325 1.00 67.00 94 PRO A N 1
ATOM 714 C CA . PRO A 1 94 ? 19.581 10.890 -2.151 1.00 67.00 94 PRO A CA 1
ATOM 715 C C . PRO A 1 94 ? 20.901 11.260 -2.815 1.00 67.00 94 PRO A C 1
ATOM 717 O O . PRO A 1 94 ? 20.910 11.635 -3.990 1.00 67.00 94 PRO A O 1
ATOM 720 N N . ASP A 1 95 ? 21.985 11.211 -2.042 1.00 81.50 95 ASP A N 1
ATOM 721 C CA . ASP A 1 95 ? 23.314 11.532 -2.536 1.00 81.50 95 ASP A CA 1
ATOM 722 C C . ASP A 1 95 ? 23.611 10.598 -3.715 1.00 81.50 95 ASP A C 1
ATOM 724 O O . ASP A 1 95 ? 23.749 9.377 -3.567 1.00 81.50 95 ASP A O 1
ATOM 728 N N . ILE A 1 96 ? 23.595 11.176 -4.918 1.00 85.12 96 ILE A N 1
ATOM 729 C CA . ILE A 1 96 ? 23.681 10.445 -6.183 1.00 85.12 96 ILE A CA 1
ATOM 730 C C . ILE A 1 96 ? 24.985 9.641 -6.215 1.00 85.12 96 ILE A C 1
ATOM 732 O O . ILE A 1 96 ? 25.005 8.529 -6.753 1.00 85.12 96 ILE A O 1
ATOM 736 N N . ASP A 1 97 ? 26.045 10.152 -5.582 1.00 87.44 97 ASP A N 1
ATOM 737 C CA . ASP A 1 97 ? 27.338 9.480 -5.498 1.00 87.44 97 ASP A CA 1
ATOM 738 C C . ASP A 1 97 ? 27.283 8.232 -4.609 1.00 87.44 97 ASP A C 1
ATOM 740 O O . ASP A 1 97 ? 27.855 7.191 -4.957 1.00 87.44 97 ASP A O 1
ATOM 744 N N . GLU A 1 98 ? 26.541 8.276 -3.500 1.00 89.31 98 GLU A N 1
ATOM 745 C CA . GLU A 1 98 ? 26.351 7.112 -2.633 1.00 89.31 98 GLU A CA 1
ATOM 746 C C . GLU A 1 98 ? 25.537 6.022 -3.344 1.00 89.31 98 GLU A C 1
ATOM 748 O O . GLU A 1 98 ? 25.907 4.843 -3.314 1.00 89.31 98 GLU A O 1
ATOM 753 N N . MET A 1 99 ? 24.493 6.411 -4.084 1.00 86.06 99 MET A N 1
ATOM 754 C CA . MET A 1 99 ? 23.730 5.480 -4.920 1.00 86.06 99 MET A CA 1
ATOM 755 C C . MET A 1 99 ? 24.586 4.848 -6.024 1.00 86.06 99 MET A C 1
ATOM 757 O O . MET A 1 99 ? 24.497 3.638 -6.256 1.00 86.06 99 MET A O 1
ATOM 761 N N . LEU A 1 100 ? 25.431 5.633 -6.699 1.00 90.75 100 LEU A N 1
ATOM 762 C CA . LEU A 1 100 ? 26.281 5.128 -7.776 1.00 90.75 100 LEU A CA 1
ATOM 763 C C . LEU A 1 100 ? 27.320 4.133 -7.244 1.00 90.75 100 LEU A C 1
ATOM 765 O O . LEU A 1 100 ? 27.570 3.094 -7.862 1.00 90.75 100 LEU A O 1
ATOM 769 N N . LYS A 1 101 ? 27.874 4.406 -6.059 1.00 95.06 101 LYS A N 1
ATOM 770 C CA . LYS A 1 101 ? 28.800 3.506 -5.366 1.00 95.06 101 LYS A CA 1
ATOM 771 C C . LYS A 1 101 ? 28.115 2.218 -4.907 1.00 95.06 101 LYS A C 1
ATOM 773 O O . LYS A 1 101 ? 28.669 1.137 -5.111 1.00 95.06 101 LYS A O 1
ATOM 778 N N . ALA A 1 102 ? 26.907 2.308 -4.350 1.00 90.00 102 ALA A N 1
ATOM 779 C CA . ALA A 1 102 ? 26.119 1.138 -3.961 1.00 90.00 102 ALA A CA 1
ATOM 780 C C . ALA A 1 102 ? 25.808 0.241 -5.172 1.00 90.00 102 ALA A C 1
ATOM 782 O O . ALA A 1 102 ? 25.949 -0.980 -5.099 1.00 90.00 102 ALA A O 1
ATOM 783 N N . PHE A 1 103 ? 25.477 0.844 -6.317 1.00 90.31 103 PHE A N 1
ATOM 784 C CA . PHE A 1 103 ? 25.224 0.110 -7.554 1.00 90.31 103 PHE A CA 1
ATOM 785 C C . PHE A 1 103 ? 26.474 -0.610 -8.086 1.00 90.31 103 PHE A C 1
ATOM 787 O O . PHE A 1 103 ? 26.389 -1.757 -8.527 1.00 90.31 103 PHE A O 1
ATOM 794 N N . GLN A 1 104 ? 27.650 0.025 -8.015 1.00 91.50 104 GLN A N 1
ATOM 795 C CA . GLN A 1 104 ? 28.917 -0.609 -8.403 1.00 91.50 104 GLN A CA 1
ATOM 796 C C . GLN A 1 104 ? 29.260 -1.804 -7.502 1.00 91.50 104 GLN A C 1
ATOM 798 O O . GLN A 1 104 ? 29.645 -2.861 -8.003 1.00 91.50 104 GLN A O 1
ATOM 803 N N . GLN A 1 105 ? 29.063 -1.675 -6.187 1.00 94.25 105 GLN A N 1
ATOM 804 C CA . GLN A 1 105 ? 29.299 -2.773 -5.246 1.00 94.25 105 GLN A CA 1
ATOM 805 C C . GLN A 1 105 ? 28.346 -3.953 -5.476 1.00 94.25 105 GLN A C 1
ATOM 807 O O . GLN A 1 105 ? 28.772 -5.110 -5.416 1.00 94.25 105 GLN A O 1
ATOM 812 N N . ASP A 1 106 ? 27.074 -3.683 -5.779 1.00 90.94 106 ASP A N 1
ATOM 813 C CA . ASP A 1 106 ? 26.097 -4.733 -6.079 1.00 90.94 106 ASP A CA 1
ATOM 814 C C . ASP A 1 106 ? 26.443 -5.482 -7.378 1.00 90.94 106 ASP A C 1
ATOM 816 O O . ASP A 1 106 ? 26.442 -6.716 -7.412 1.00 90.94 106 ASP A O 1
ATOM 820 N N . GLN A 1 107 ? 26.870 -4.755 -8.418 1.00 91.69 107 GLN A N 1
ATOM 821 C CA . GLN A 1 107 ? 27.378 -5.330 -9.669 1.00 91.69 107 GLN A CA 1
ATOM 822 C C . GLN A 1 107 ? 28.575 -6.266 -9.436 1.00 91.69 107 GLN A C 1
ATOM 824 O O . GLN A 1 107 ? 28.605 -7.379 -9.965 1.00 91.69 107 GLN A O 1
ATOM 829 N N . GLU A 1 108 ? 29.556 -5.862 -8.623 1.00 94.31 108 GLU A N 1
ATOM 830 C CA . GLU A 1 108 ? 30.710 -6.709 -8.292 1.00 94.31 108 GLU A CA 1
ATOM 831 C C . GLU A 1 108 ? 30.313 -7.958 -7.504 1.00 94.31 108 GLU A C 1
ATOM 833 O O . GLU A 1 108 ? 30.798 -9.061 -7.781 1.00 94.31 108 GLU A O 1
ATOM 838 N N . ARG A 1 109 ? 29.412 -7.808 -6.529 1.00 93.75 109 ARG A N 1
ATOM 839 C CA . ARG A 1 109 ? 28.911 -8.931 -5.734 1.00 93.75 109 ARG A CA 1
ATOM 840 C C . ARG A 1 109 ? 28.169 -9.932 -6.612 1.00 93.75 109 ARG A C 1
ATOM 842 O O . ARG A 1 109 ? 28.384 -11.137 -6.474 1.00 93.75 109 ARG A O 1
ATOM 849 N N . LYS A 1 110 ? 27.350 -9.442 -7.542 1.00 88.31 110 LYS A N 1
ATOM 850 C CA . LYS A 1 110 ? 26.620 -10.270 -8.501 1.00 88.31 110 LYS A CA 1
ATOM 851 C C . LYS A 1 110 ? 27.564 -11.001 -9.454 1.00 88.31 110 LYS A C 1
ATOM 853 O O . LYS A 1 110 ? 27.392 -12.200 -9.650 1.00 88.31 110 LYS A O 1
ATOM 858 N N . LYS A 1 111 ? 28.610 -10.339 -9.964 1.00 89.50 111 LYS A N 1
ATOM 859 C CA . LYS A 1 111 ? 29.656 -10.994 -10.774 1.00 89.50 111 LYS A CA 1
ATOM 860 C C . LYS A 1 111 ? 30.356 -12.115 -10.007 1.00 89.50 111 LYS A C 1
ATOM 862 O O . LYS A 1 111 ? 30.442 -13.230 -10.507 1.00 89.50 111 LYS A O 1
ATOM 867 N N . LYS A 1 112 ? 30.769 -11.863 -8.758 1.00 94.31 112 LYS A N 1
ATOM 868 C CA . LYS A 1 112 ? 31.374 -12.902 -7.904 1.00 94.31 112 LYS A CA 1
ATOM 869 C C . LYS A 1 112 ? 30.420 -14.070 -7.658 1.00 94.31 112 LYS A C 1
ATOM 871 O O . LYS A 1 112 ? 30.847 -15.221 -7.666 1.00 94.31 112 LYS A O 1
ATOM 876 N N . MET A 1 113 ? 29.138 -13.785 -7.438 1.00 88.94 113 MET A N 1
ATOM 877 C CA . MET A 1 113 ? 28.114 -14.817 -7.279 1.00 88.94 113 MET A CA 1
ATOM 878 C C . MET A 1 113 ? 27.965 -15.657 -8.553 1.00 88.94 113 MET A C 1
ATOM 880 O O . MET A 1 113 ? 27.940 -16.882 -8.468 1.00 88.94 113 MET A O 1
ATOM 884 N N . HIS A 1 114 ? 27.931 -15.016 -9.721 1.00 85.75 114 HIS A N 1
ATOM 885 C CA . HIS A 1 114 ? 27.836 -15.694 -11.010 1.00 85.75 114 HIS A CA 1
ATOM 886 C C . HIS A 1 114 ? 29.051 -16.593 -11.280 1.00 85.75 114 HIS A C 1
ATOM 888 O O . HIS A 1 114 ? 28.892 -17.752 -11.658 1.00 85.75 114 HIS A O 1
ATOM 894 N N . ASP A 1 115 ? 30.261 -16.119 -10.975 1.00 91.00 115 ASP A N 1
ATOM 895 C CA . ASP A 1 115 ? 31.483 -16.921 -11.092 1.00 91.00 115 ASP A CA 1
ATOM 896 C C . ASP A 1 115 ? 31.471 -18.148 -10.170 1.00 91.00 115 ASP A C 1
ATOM 898 O O . ASP A 1 115 ? 31.933 -19.222 -10.559 1.00 91.00 115 ASP A O 1
ATOM 902 N N . MET A 1 116 ? 30.934 -18.020 -8.950 1.00 90.44 116 MET A N 1
ATOM 903 C CA . MET A 1 116 ? 30.781 -19.159 -8.038 1.00 90.44 116 MET A CA 1
ATOM 904 C C . MET A 1 116 ? 29.774 -20.186 -8.569 1.00 90.44 116 MET A C 1
ATOM 906 O O . MET A 1 116 ? 30.059 -21.381 -8.528 1.00 90.44 116 MET A O 1
ATOM 910 N N . LEU A 1 117 ? 28.642 -19.738 -9.116 1.00 89.25 117 LEU A N 1
ATOM 911 C CA . LEU A 1 117 ? 27.626 -20.614 -9.715 1.00 89.25 117 LEU A CA 1
ATOM 912 C C . LEU A 1 117 ? 28.168 -21.338 -10.955 1.00 89.25 117 LEU A C 1
ATOM 914 O O . LEU A 1 117 ? 27.977 -22.547 -11.103 1.00 89.25 117 LEU A O 1
ATOM 918 N N . ARG A 1 118 ? 28.949 -20.633 -11.782 1.00 86.00 118 ARG A N 1
ATOM 919 C CA . ARG A 1 118 ? 29.640 -21.215 -12.938 1.00 86.00 118 ARG A CA 1
ATOM 920 C C . ARG A 1 118 ? 30.663 -22.270 -12.519 1.00 86.00 118 ARG A C 1
ATOM 922 O O . ARG A 1 118 ? 30.719 -23.335 -13.127 1.00 86.00 118 ARG A O 1
ATOM 929 N N . LYS A 1 119 ? 31.435 -22.019 -11.453 1.00 92.44 119 LYS A N 1
ATOM 930 C CA . LYS A 1 119 ? 32.369 -23.008 -10.877 1.00 92.44 119 LYS A CA 1
ATOM 931 C C . LYS A 1 119 ? 31.662 -24.255 -10.341 1.00 92.44 119 LYS A C 1
ATOM 933 O O . LYS A 1 119 ? 32.256 -25.326 -10.362 1.00 92.44 119 LYS A O 1
ATOM 938 N N . GLN A 1 120 ? 30.414 -24.131 -9.889 1.00 91.94 120 GLN A N 1
ATOM 939 C CA . GLN A 1 120 ? 29.582 -25.257 -9.447 1.00 91.94 120 GLN A CA 1
ATOM 940 C C . GLN A 1 120 ? 28.879 -25.992 -10.604 1.00 91.94 120 GLN A C 1
ATOM 942 O O . GLN A 1 120 ? 28.131 -26.934 -10.359 1.00 91.94 120 GLN A O 1
ATOM 947 N N . GLY A 1 121 ? 29.116 -25.595 -11.860 1.00 82.62 121 GLY A N 1
ATOM 948 C CA . GLY A 1 121 ? 28.527 -26.238 -13.038 1.00 82.62 121 GLY A CA 1
ATOM 949 C C . GLY A 1 121 ? 27.063 -25.868 -13.297 1.00 82.62 121 GLY A C 1
ATOM 950 O O . GLY A 1 121 ? 26.428 -26.468 -14.163 1.00 82.62 121 GLY A O 1
ATOM 951 N N . ILE A 1 122 ? 26.521 -24.873 -12.586 1.00 76.81 122 ILE A N 1
ATOM 952 C CA . ILE A 1 122 ? 25.175 -24.351 -12.826 1.00 76.81 122 ILE A CA 1
ATOM 953 C C . ILE A 1 122 ? 25.282 -23.318 -13.951 1.00 76.81 122 ILE A C 1
ATOM 955 O O . ILE A 1 122 ? 25.595 -22.150 -13.721 1.00 76.81 122 ILE A O 1
ATOM 959 N N . ASN A 1 123 ? 25.057 -23.761 -15.190 1.00 69.19 123 ASN A N 1
ATOM 960 C CA . ASN A 1 123 ? 24.955 -22.869 -16.342 1.00 69.19 123 ASN A CA 1
ATOM 961 C C . ASN A 1 123 ? 23.612 -22.129 -16.288 1.00 69.19 123 ASN A C 1
ATOM 963 O O . ASN A 1 123 ? 22.591 -22.625 -16.764 1.00 69.19 123 ASN A O 1
ATOM 967 N N . LEU A 1 124 ? 23.611 -20.936 -15.696 1.00 63.81 124 LEU A N 1
ATOM 968 C CA . LEU A 1 124 ? 22.563 -19.941 -15.909 1.00 63.81 124 LEU A CA 1
ATOM 969 C C . LEU A 1 124 ? 22.736 -19.427 -17.343 1.00 63.81 124 LEU A C 1
ATOM 971 O O . LEU A 1 124 ? 23.547 -18.544 -17.590 1.00 63.81 124 LEU A O 1
ATOM 975 N N . GLY A 1 125 ? 22.080 -20.088 -18.298 1.00 55.91 125 GLY A N 1
ATOM 976 C CA . GLY A 1 125 ? 22.294 -19.856 -19.728 1.00 55.91 125 GLY A CA 1
ATOM 977 C C . GLY A 1 125 ? 22.160 -18.387 -20.140 1.00 55.91 125 GLY A C 1
ATOM 978 O O . GLY A 1 125 ? 21.219 -17.726 -19.708 1.00 55.91 125 GLY A O 1
ATOM 979 N N . ASP A 1 126 ? 23.119 -17.927 -20.953 1.00 56.72 126 ASP A N 1
ATOM 980 C CA . ASP A 1 126 ? 23.173 -16.804 -21.916 1.00 56.72 126 ASP A CA 1
ATOM 981 C C . ASP A 1 126 ? 22.201 -15.605 -21.779 1.00 56.72 126 ASP A C 1
ATOM 983 O O . ASP A 1 126 ? 21.872 -14.936 -22.759 1.00 56.72 126 ASP A O 1
ATOM 987 N N . GLN A 1 127 ? 21.746 -15.250 -20.575 1.00 59.22 127 GLN A N 1
ATOM 988 C CA . GLN A 1 127 ? 21.026 -13.988 -20.348 1.00 59.22 127 GLN A CA 1
ATOM 989 C C . GLN A 1 127 ? 21.963 -12.772 -20.351 1.00 59.22 127 GLN A C 1
ATOM 991 O O . GLN A 1 127 ? 21.499 -11.642 -20.538 1.00 59.22 127 GLN A O 1
ATOM 996 N N . ASP A 1 128 ? 23.270 -12.991 -20.207 1.00 64.25 128 ASP A N 1
ATOM 997 C CA . ASP A 1 128 ? 24.277 -11.928 -20.225 1.00 64.25 128 ASP A CA 1
ATOM 998 C C . ASP A 1 128 ? 24.382 -11.259 -21.611 1.00 64.25 128 ASP A C 1
ATOM 1000 O O . ASP A 1 128 ? 24.548 -10.038 -21.699 1.00 64.25 128 ASP A O 1
ATOM 1004 N N . ASP A 1 129 ? 24.158 -12.004 -22.700 1.00 65.31 129 ASP A N 1
ATOM 1005 C CA . ASP A 1 129 ? 24.158 -11.460 -24.067 1.00 65.31 129 ASP A CA 1
ATOM 1006 C C . ASP A 1 129 ? 22.959 -10.542 -24.339 1.00 65.31 129 ASP A C 1
ATOM 1008 O O . ASP A 1 129 ? 23.061 -9.546 -25.067 1.00 65.31 129 ASP A O 1
ATOM 1012 N N . ALA A 1 130 ? 21.807 -10.844 -23.733 1.00 65.94 130 ALA A N 1
ATOM 1013 C CA . ALA A 1 130 ? 20.627 -9.994 -23.832 1.00 65.94 130 ALA A CA 1
ATOM 1014 C C . ALA A 1 130 ? 20.839 -8.674 -23.075 1.00 65.94 130 ALA A C 1
ATOM 1016 O O . ALA A 1 130 ? 20.498 -7.605 -23.590 1.00 65.94 130 ALA A O 1
ATOM 1017 N N . GLN A 1 131 ? 21.462 -8.720 -21.891 1.00 70.56 131 GLN A N 1
ATOM 1018 C CA . GLN A 1 131 ? 21.786 -7.512 -21.130 1.00 70.56 131 GLN A CA 1
ATOM 1019 C C . GLN A 1 131 ? 22.842 -6.641 -21.819 1.00 70.56 131 GLN A C 1
ATOM 1021 O O . GLN A 1 131 ? 22.679 -5.418 -21.844 1.00 70.56 131 GLN A O 1
ATOM 1026 N N . ALA A 1 132 ? 23.867 -7.236 -22.438 1.00 76.62 132 ALA A N 1
ATOM 1027 C CA . ALA A 1 132 ? 24.873 -6.492 -23.197 1.00 76.62 132 ALA A CA 1
ATOM 1028 C C . ALA A 1 132 ? 24.251 -5.703 -24.367 1.00 76.62 132 ALA A C 1
ATOM 1030 O O . ALA A 1 132 ? 24.508 -4.505 -24.508 1.00 76.62 132 ALA A O 1
ATOM 1031 N N . LYS A 1 133 ? 23.348 -6.326 -25.141 1.00 79.62 133 LYS A N 1
ATOM 1032 C CA . LYS A 1 133 ? 22.630 -5.666 -26.252 1.00 79.62 133 LYS A CA 1
ATOM 1033 C C . LYS A 1 133 ? 21.718 -4.525 -25.792 1.00 79.62 133 LYS A C 1
ATOM 1035 O O . LYS A 1 133 ? 21.580 -3.516 -26.493 1.00 79.62 133 LYS A O 1
ATOM 1040 N N . ILE A 1 134 ? 21.098 -4.659 -24.617 1.00 79.19 134 ILE A N 1
ATOM 1041 C CA . ILE A 1 134 ? 20.263 -3.602 -24.026 1.00 79.19 134 ILE A CA 1
ATOM 1042 C C . ILE A 1 134 ? 21.133 -2.413 -23.597 1.00 79.19 134 ILE A C 1
ATOM 1044 O O . ILE A 1 134 ? 20.797 -1.268 -23.907 1.00 79.19 134 ILE A O 1
ATOM 1048 N N . LEU A 1 135 ? 22.272 -2.666 -22.942 1.00 82.94 135 LEU A N 1
ATOM 1049 C CA . LEU A 1 135 ? 23.185 -1.605 -22.504 1.00 82.94 135 LEU A CA 1
ATOM 1050 C C . LEU A 1 135 ? 23.784 -0.844 -23.696 1.00 82.94 135 LEU A C 1
ATOM 1052 O O . LEU A 1 135 ? 23.872 0.386 -23.677 1.00 82.94 135 LEU A O 1
ATOM 1056 N N . GLU A 1 136 ? 24.136 -1.570 -24.756 1.00 85.62 136 GLU A N 1
ATOM 1057 C CA . GLU A 1 136 ? 24.618 -0.993 -26.009 1.00 85.62 136 GLU A CA 1
ATOM 1058 C C . GLU A 1 136 ? 23.541 -0.126 -26.684 1.00 85.62 136 GLU A C 1
ATOM 1060 O O . GLU A 1 136 ? 23.816 1.001 -27.105 1.00 85.62 136 GLU A O 1
ATOM 1065 N N . SER A 1 137 ? 22.286 -0.591 -26.712 1.00 82.44 137 SER A N 1
ATOM 1066 C CA . SER A 1 137 ? 21.155 0.176 -27.256 1.00 82.44 137 SER A CA 1
ATOM 1067 C C . SER A 1 137 ? 20.896 1.471 -26.473 1.00 82.44 137 SER A C 1
ATOM 1069 O O . SER A 1 137 ? 20.665 2.518 -27.084 1.00 82.44 137 SER A O 1
ATOM 1071 N N . LEU A 1 138 ? 21.011 1.448 -25.139 1.00 85.94 138 LEU A N 1
ATOM 1072 C CA . LEU A 1 138 ? 20.902 2.645 -24.291 1.00 85.94 138 LEU A CA 1
ATOM 1073 C C . LE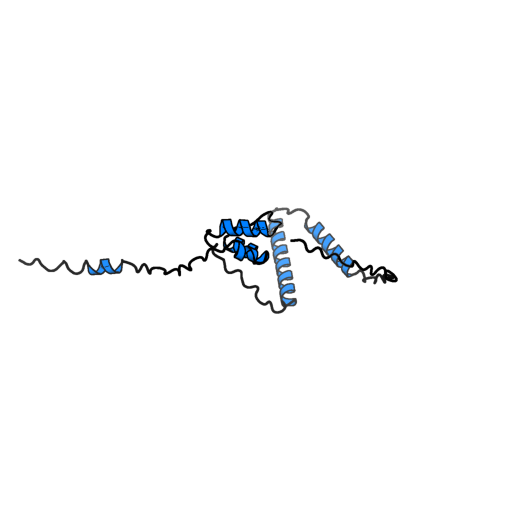U A 1 138 ? 22.029 3.652 -24.562 1.00 85.94 138 LEU A C 1
ATOM 1075 O O . LEU A 1 138 ? 21.772 4.851 -24.704 1.00 85.94 138 LEU A O 1
ATOM 1079 N N . GLN A 1 139 ? 23.275 3.185 -24.693 1.00 86.62 139 GLN A N 1
ATOM 1080 C CA . GLN A 1 139 ? 24.400 4.057 -25.048 1.00 86.62 139 GLN A CA 1
ATOM 1081 C C . GLN A 1 139 ? 24.240 4.660 -26.448 1.00 86.62 139 GLN A C 1
ATOM 1083 O O . GLN A 1 139 ? 24.570 5.831 -26.657 1.00 86.62 139 GLN A O 1
ATOM 1088 N N . LYS A 1 140 ? 23.698 3.893 -27.400 1.00 87.50 140 LYS A N 1
ATOM 1089 C CA . LYS A 1 140 ? 23.427 4.358 -28.764 1.00 87.50 140 LYS A CA 1
ATOM 1090 C C . LYS A 1 140 ? 22.349 5.439 -28.796 1.00 87.50 140 LYS A C 1
ATOM 1092 O O . LYS A 1 140 ? 22.507 6.410 -29.529 1.00 87.50 140 LYS A O 1
ATOM 1097 N N . MET A 1 141 ? 21.302 5.322 -27.978 1.00 77.00 141 MET A N 1
ATOM 1098 C CA . MET A 1 141 ? 20.283 6.370 -27.842 1.00 77.00 141 MET A CA 1
ATOM 1099 C C . MET A 1 141 ? 20.839 7.635 -27.185 1.00 77.00 141 MET A C 1
ATOM 1101 O O . MET A 1 141 ? 20.579 8.724 -27.682 1.00 77.00 141 MET A O 1
ATOM 1105 N N . ARG A 1 142 ? 21.680 7.513 -26.149 1.00 83.75 142 ARG A N 1
ATOM 1106 C CA . ARG A 1 142 ? 22.324 8.674 -25.507 1.00 83.75 142 ARG A CA 1
ATOM 1107 C C . ARG A 1 142 ? 23.258 9.444 -26.450 1.00 83.75 142 ARG A C 1
ATOM 1109 O O . ARG A 1 142 ? 23.391 10.655 -26.322 1.00 83.75 142 ARG A O 1
ATOM 1116 N N . LYS A 1 143 ? 23.931 8.748 -27.371 1.00 83.12 143 LYS A N 1
ATOM 1117 C CA . LYS A 1 143 ? 24.840 9.361 -28.356 1.00 83.12 143 LYS A CA 1
ATOM 1118 C C . LYS A 1 143 ? 24.131 9.924 -29.584 1.00 83.12 143 LYS A C 1
ATOM 1120 O O . LYS A 1 143 ? 24.789 10.589 -30.380 1.00 83.12 143 LYS A O 1
ATOM 1125 N N . ARG A 1 144 ? 22.832 9.669 -29.777 1.00 71.50 144 ARG A N 1
ATOM 1126 C CA . ARG A 1 144 ? 22.079 10.371 -30.816 1.00 71.50 144 ARG A CA 1
ATOM 1127 C C . ARG A 1 144 ? 21.881 11.804 -30.321 1.00 71.50 144 ARG A C 1
ATOM 1129 O O . ARG A 1 144 ? 21.180 11.975 -29.326 1.00 71.50 144 ARG A O 1
ATOM 1136 N N . PRO A 1 145 ? 22.496 12.822 -30.956 1.00 57.84 145 PRO A N 1
ATOM 1137 C CA . PRO A 1 145 ? 22.102 14.192 -30.679 1.00 57.84 145 PRO A CA 1
ATOM 1138 C C . PRO A 1 145 ? 20.602 14.254 -30.942 1.00 57.84 145 PRO A C 1
ATOM 1140 O O . PRO A 1 145 ? 20.147 13.746 -31.972 1.00 57.84 145 PRO A O 1
ATOM 1143 N N . ALA A 1 146 ? 19.846 14.785 -29.982 1.00 60.34 146 ALA A N 1
ATOM 1144 C CA . ALA A 1 146 ? 18.452 15.122 -30.187 1.00 60.34 146 ALA A CA 1
ATOM 1145 C C . ALA A 1 146 ? 18.427 16.069 -31.386 1.00 60.34 146 ALA A C 1
ATOM 1147 O O . ALA A 1 146 ? 18.733 17.252 -31.258 1.00 60.34 146 ALA A O 1
ATOM 1148 N N . LYS A 1 147 ? 18.185 15.525 -32.584 1.00 62.00 147 LYS A N 1
ATOM 1149 C CA . LYS A 1 147 ? 17.754 16.344 -33.699 1.00 62.00 147 LYS A CA 1
ATOM 1150 C C . LYS A 1 147 ? 16.424 16.878 -33.222 1.00 62.00 147 LYS A C 1
ATOM 1152 O O . LYS A 1 147 ? 15.477 16.122 -33.047 1.00 62.00 147 LYS A O 1
ATOM 1157 N N . GLN A 1 148 ? 16.483 18.141 -32.845 1.00 54.00 148 GLN A N 1
ATOM 1158 C CA . GLN A 1 148 ? 15.367 19.014 -32.611 1.00 54.00 148 GLN A CA 1
ATOM 1159 C C . GLN A 1 148 ? 14.492 18.859 -33.852 1.00 54.00 148 GLN A C 1
ATOM 1161 O O . GLN A 1 148 ? 14.839 19.333 -34.931 1.00 54.00 148 GLN A O 1
ATOM 1166 N N . ASP A 1 149 ? 13.458 18.030 -33.734 1.00 52.38 149 ASP A N 1
ATOM 1167 C CA . ASP A 1 149 ? 12.358 18.049 -34.675 1.00 52.38 149 ASP A CA 1
ATOM 1168 C C . ASP A 1 149 ? 11.713 19.412 -34.429 1.00 52.38 149 ASP A C 1
ATOM 1170 O O . ASP A 1 149 ? 10.886 19.571 -33.531 1.00 52.38 149 ASP A O 1
ATOM 1174 N N . ASP A 1 150 ? 12.204 20.424 -35.150 1.00 52.22 150 ASP A N 1
ATOM 1175 C CA . ASP A 1 150 ? 11.542 21.706 -35.339 1.00 52.22 150 ASP A CA 1
ATOM 1176 C C . ASP A 1 150 ? 10.234 21.395 -36.068 1.00 52.22 150 ASP A C 1
ATOM 1178 O O . ASP A 1 150 ? 10.107 21.473 -37.288 1.00 52.22 150 ASP A O 1
ATOM 1182 N N . SER A 1 151 ? 9.268 20.909 -35.297 1.00 55.06 151 SER A N 1
ATOM 1183 C CA . SER A 1 151 ? 7.895 20.764 -35.713 1.00 55.06 151 SER A CA 1
ATOM 1184 C C . SER A 1 151 ? 7.351 22.165 -35.938 1.00 55.06 151 SER A C 1
ATOM 1186 O O . SER A 1 151 ? 6.982 22.850 -34.980 1.00 55.06 151 SER A O 1
ATOM 1188 N N . ASP A 1 152 ? 7.308 22.547 -37.214 1.00 50.81 152 ASP A N 1
ATOM 1189 C CA . ASP A 1 152 ? 6.303 23.406 -37.837 1.00 50.81 152 ASP A CA 1
ATOM 1190 C C . ASP A 1 152 ? 4.925 23.145 -37.203 1.00 50.81 152 ASP A C 1
ATOM 1192 O O . ASP A 1 152 ? 4.118 22.346 -37.675 1.00 50.81 152 ASP A O 1
ATOM 1196 N N . SER A 1 153 ? 4.670 23.802 -36.075 1.00 54.19 153 SER A N 1
ATOM 1197 C CA . SER A 1 153 ? 3.366 23.885 -35.420 1.00 54.19 153 SER A CA 1
ATOM 1198 C C . SER A 1 153 ? 2.810 25.279 -35.679 1.00 54.19 153 SER A C 1
ATOM 1200 O O . SER A 1 153 ? 2.479 26.037 -34.772 1.00 54.19 153 SER A O 1
ATOM 1202 N N . ALA A 1 154 ? 2.741 25.615 -36.966 1.00 61.84 154 ALA A N 1
ATOM 1203 C CA . ALA A 1 154 ? 1.788 26.587 -37.454 1.00 61.84 154 ALA A CA 1
ATOM 1204 C C . ALA A 1 154 ? 0.417 25.898 -37.563 1.00 61.84 154 ALA A C 1
ATOM 1206 O O . ALA A 1 154 ? 0.301 24.775 -38.055 1.00 61.84 154 ALA A O 1
ATOM 1207 N N . ASP A 1 155 ? -0.608 26.602 -37.094 1.00 58.81 155 ASP A N 1
ATOM 1208 C CA . ASP A 1 155 ? -2.010 26.413 -37.462 1.00 58.81 155 ASP A CA 1
ATOM 1209 C C . ASP A 1 155 ? -2.730 25.145 -36.990 1.00 58.81 155 ASP A C 1
ATOM 1211 O O . ASP A 1 155 ? -3.013 24.242 -37.775 1.00 58.81 155 ASP A O 1
ATOM 1215 N N . ARG A 1 156 ? -3.212 25.170 -35.737 1.00 56.88 156 ARG A N 1
ATOM 1216 C CA . ARG A 1 156 ? -4.616 24.810 -35.438 1.00 56.88 156 ARG A CA 1
ATOM 1217 C C . ARG A 1 156 ? -5.210 25.740 -34.386 1.00 56.88 156 ARG A C 1
ATOM 1219 O O . ARG A 1 156 ? -5.546 25.335 -33.279 1.00 56.88 156 ARG A O 1
ATOM 1226 N N . ASP A 1 157 ? -5.364 26.991 -34.797 1.00 58.53 157 ASP A N 1
ATOM 1227 C CA . ASP A 1 157 ? -6.438 27.857 -34.328 1.00 58.53 157 ASP A CA 1
ATOM 1228 C C . ASP A 1 157 ? -7.740 27.349 -34.978 1.00 58.53 157 ASP A C 1
ATOM 1230 O O . ASP A 1 157 ? -7.957 27.505 -36.183 1.00 58.53 157 ASP A O 1
ATOM 1234 N N . ARG A 1 158 ? -8.561 26.594 -34.238 1.00 56.59 158 ARG A N 1
ATOM 1235 C CA . ARG A 1 158 ? -9.923 26.275 -34.684 1.00 56.59 158 ARG A CA 1
ATOM 1236 C C . ARG A 1 158 ? -10.852 26.025 -33.508 1.00 56.59 158 ARG A C 1
ATOM 1238 O O . ARG A 1 158 ? -10.870 24.938 -32.942 1.00 56.59 158 ARG A O 1
ATOM 1245 N N . GLY A 1 159 ? -11.696 27.021 -33.270 1.00 56.28 159 GLY A N 1
ATOM 1246 C CA . GLY A 1 159 ? -13.084 26.780 -32.898 1.00 56.28 159 GLY A CA 1
ATOM 1247 C C . GLY A 1 159 ? -13.356 26.796 -31.407 1.00 56.28 159 GLY A C 1
ATOM 1248 O O . GLY A 1 159 ? -13.573 25.757 -30.795 1.00 56.28 159 GLY A O 1
ATOM 1249 N N . SER A 1 160 ? -13.426 28.009 -30.864 1.00 63.88 160 SER A N 1
ATOM 1250 C CA . SER A 1 160 ? -14.431 28.344 -29.861 1.00 63.88 160 SER A CA 1
ATOM 1251 C C . SER A 1 160 ? -15.805 28.111 -30.494 1.00 63.88 160 SER A C 1
ATOM 1253 O O . SER A 1 160 ? -16.165 28.834 -31.418 1.00 63.88 160 SER A O 1
ATOM 1255 N N . GLU A 1 161 ? -16.544 27.102 -30.044 1.00 62.03 161 GLU A N 1
ATOM 1256 C CA . GLU A 1 161 ? -17.994 27.059 -30.228 1.00 62.03 161 GLU A CA 1
ATOM 1257 C C . GLU A 1 161 ? -18.637 26.828 -28.867 1.00 62.03 161 GLU A C 1
ATOM 1259 O O . GLU A 1 161 ? -18.488 25.793 -28.214 1.00 62.03 161 GLU A O 1
ATOM 1264 N N . ASP A 1 162 ? -19.295 27.895 -28.448 1.00 61.47 162 ASP A N 1
ATOM 1265 C CA . ASP A 1 162 ? -20.170 28.029 -27.309 1.00 61.47 162 ASP A CA 1
ATOM 1266 C C . ASP A 1 162 ? -21.187 26.879 -27.264 1.00 61.47 162 ASP A C 1
ATOM 1268 O O . ASP A 1 162 ? -21.965 26.683 -28.199 1.00 61.47 162 ASP A O 1
ATOM 1272 N N . HIS A 1 163 ? -21.229 26.132 -26.157 1.00 61.44 163 HIS A N 1
ATOM 1273 C CA . HIS A 1 163 ? -22.430 25.373 -25.809 1.00 61.44 163 HIS A CA 1
ATOM 1274 C C . HIS A 1 163 ? -23.095 26.007 -24.598 1.00 61.44 163 HIS A C 1
ATOM 1276 O O . HIS A 1 163 ? -22.860 25.686 -23.432 1.00 61.44 163 HIS A O 1
ATOM 1282 N N . GLU A 1 164 ? -23.887 27.001 -24.971 1.00 65.00 164 GLU A N 1
ATOM 1283 C CA . GLU A 1 164 ? -24.883 27.705 -24.204 1.00 65.00 164 GLU A CA 1
ATOM 1284 C C . GLU A 1 164 ? -25.983 26.743 -23.716 1.00 65.00 164 GLU A C 1
ATOM 1286 O O . GLU A 1 164 ? -26.522 25.951 -24.478 1.00 65.00 164 GLU A O 1
ATOM 1291 N N . GLN A 1 165 ? -26.286 26.851 -22.419 1.00 60.59 165 GLN A N 1
ATOM 1292 C CA . GLN A 1 165 ? -27.584 26.637 -21.768 1.00 60.59 165 GLN A CA 1
ATOM 1293 C C . GLN A 1 165 ? -28.393 25.369 -22.102 1.00 60.59 165 GLN A C 1
ATOM 1295 O O . GLN A 1 165 ? -29.010 25.258 -23.150 1.00 60.59 165 GLN A O 1
ATOM 1300 N N . HIS A 1 166 ? -28.647 24.554 -21.074 1.00 54.38 166 HIS A N 1
ATOM 1301 C CA . HIS A 1 166 ? -30.035 24.193 -20.771 1.00 54.38 166 HIS A CA 1
ATOM 1302 C C . HIS A 1 166 ? -30.208 23.938 -19.268 1.00 54.38 166 HIS A C 1
ATOM 1304 O O . HIS A 1 166 ? -29.820 22.907 -18.720 1.00 54.38 166 HIS A O 1
ATOM 1310 N N . LYS A 1 167 ? -30.789 24.939 -18.596 1.00 66.06 167 LYS A N 1
ATOM 1311 C CA . LYS A 1 167 ? -31.514 24.766 -17.337 1.00 66.06 167 LYS A CA 1
ATOM 1312 C C . LYS A 1 167 ? -32.697 23.839 -17.617 1.00 66.06 167 LYS A C 1
ATOM 1314 O O . LYS A 1 167 ? -33.521 24.164 -18.464 1.00 66.06 167 LYS A O 1
ATOM 1319 N N . HIS A 1 168 ? -32.817 22.754 -16.868 1.00 57.25 168 HIS A N 1
ATOM 1320 C CA . HIS A 1 168 ? -34.116 22.152 -16.592 1.00 57.25 168 HIS A CA 1
ATOM 1321 C C . HIS A 1 168 ? -34.238 21.995 -15.077 1.00 57.25 168 HIS A C 1
ATOM 1323 O O . HIS A 1 168 ? -33.681 21.086 -14.469 1.00 57.25 168 HIS A O 1
ATOM 1329 N N . GLU A 1 169 ? -34.908 22.982 -14.487 1.00 70.06 169 GLU A N 1
ATOM 1330 C CA . GLU A 1 169 ? -35.757 22.803 -13.314 1.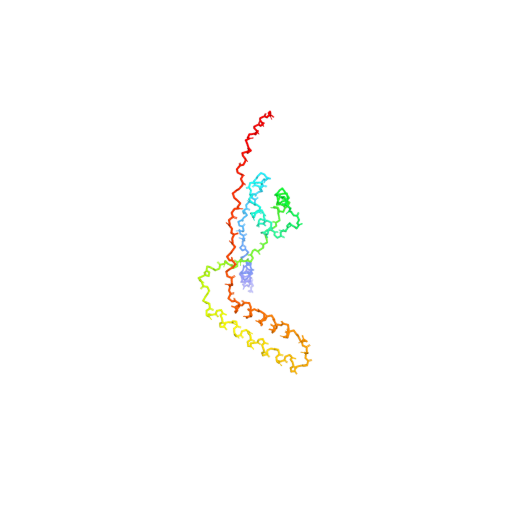00 70.06 169 GLU A CA 1
ATOM 1331 C C . GLU A 1 169 ? -36.899 21.873 -13.726 1.00 70.06 169 GLU A C 1
ATOM 1333 O O . GLU A 1 169 ? -37.610 22.211 -14.665 1.00 70.06 169 GLU A O 1
ATOM 1338 N N . GLU A 1 170 ? -37.101 20.756 -13.032 1.00 62.72 170 GLU A N 1
ATOM 1339 C CA . GLU A 1 170 ? -38.445 20.233 -12.769 1.00 62.72 170 GLU A CA 1
ATOM 1340 C C . GLU A 1 170 ? -38.449 19.468 -11.436 1.00 62.72 170 GLU A C 1
ATOM 1342 O O . GLU A 1 170 ? -37.755 18.464 -11.287 1.00 62.72 170 GLU A O 1
ATOM 1347 N N . LEU A 1 171 ? -39.246 20.033 -10.517 1.00 58.88 171 LEU A N 1
ATOM 1348 C CA . LEU A 1 171 ? -40.130 19.420 -9.512 1.00 58.88 171 LEU A CA 1
ATOM 1349 C C . LEU A 1 171 ? -39.539 18.487 -8.442 1.00 58.88 171 LEU A C 1
ATOM 1351 O O . LEU A 1 171 ? -39.292 17.294 -8.715 1.00 58.88 171 LEU A O 1
#

Foldseek 3Di:
DDDDPDPDPVVVVVVVPPDPPPPPPPVPPVLPLADLVNLLPDDPVVLQVLCVQLPHHDDPPPDSSVSSVVSNVRSPGDGDPPPPPPPPPPPPPPPVVVVVVVVVVVVVVVVVVVVVCVVVVNPPDDPVVVVVVVVVVVVVVVPPDPPPPPPPPPDDPDDDDDPDDDDDDDD

pLDDT: mean 76.13, std 18.32, range [41.78, 98.5]

Secondary structure (DSSP, 8-state):
-----SSSSHHHHHGGGS--------------PPPHHHHHHS-HHHHHHHHHHTT---TT--SHHHHHHHHHHHTTSPPP------------S--HHHHHHHHHHHHHHHHHHHHHHHHTT----SHHHHHHHHHHHHHHHHTS---------------------------

Organism: Salpingoeca rosetta (strain ATCC 50818 / BSB-021) (NCBI:txid946362)